Protein AF-A0A8T6LAH5-F1 (afdb_monomer_lite)

pLDDT: mean 86.18, std 16.71, range [42.53, 97.56]

Foldseek 3Di:
DDDPDDDDDDDDDDPDDDLPQVVLCVVVVVVVAEACDDQGPQAGHLACQLVPDDLVRLLCCQQCVQPDHDPPNRVNRPVRDNCSVVPPPSSSSSNSVSSNPRD

Structure (mmCIF, N/CA/C/O backbone):
data_AF-A0A8T6LAH5-F1
#
_entry.id   AF-A0A8T6LAH5-F1
#
loop_
_atom_site.group_PDB
_atom_site.id
_atom_site.type_symbol
_atom_site.label_atom_id
_atom_site.label_alt_id
_atom_site.label_comp_id
_atom_site.label_asym_id
_atom_site.label_entity_id
_atom_site.label_seq_id
_atom_site.pdbx_PDB_ins_code
_atom_site.Cartn_x
_atom_site.Cartn_y
_atom_site.Cartn_z
_atom_site.occupancy
_atom_site.B_iso_or_equiv
_atom_site.auth_seq_id
_atom_site.auth_comp_id
_atom_site.auth_asym_id
_atom_site.auth_atom_id
_atom_site.pdbx_PDB_model_num
ATOM 1 N N . GLY A 1 1 ? 7.182 -4.637 44.835 1.00 42.53 1 GLY A N 1
ATOM 2 C CA . GLY A 1 1 ? 6.111 -4.576 43.828 1.00 42.53 1 GLY A CA 1
ATOM 3 C C . GLY A 1 1 ? 6.738 -4.852 42.490 1.00 42.53 1 GLY A C 1
ATOM 4 O O . GLY A 1 1 ? 7.476 -4.006 42.013 1.00 42.53 1 GLY A O 1
ATOM 5 N N . GLY A 1 2 ? 6.580 -6.074 41.984 1.00 43.22 2 GLY A N 1
ATOM 6 C CA . GLY A 1 2 ? 7.179 -6.506 40.724 1.00 43.22 2 GLY A CA 1
ATOM 7 C C . GLY A 1 2 ? 6.279 -6.132 39.554 1.00 43.22 2 GLY A C 1
ATOM 8 O O . GLY A 1 2 ? 5.078 -6.385 39.597 1.00 43.22 2 GLY A O 1
ATOM 9 N N . VAL A 1 3 ? 6.867 -5.512 38.538 1.00 47.06 3 VAL A N 1
ATOM 10 C CA . VAL A 1 3 ? 6.236 -5.261 37.244 1.00 47.06 3 VAL A CA 1
ATOM 11 C C . VAL A 1 3 ? 6.038 -6.594 36.520 1.00 47.06 3 VAL A C 1
ATOM 13 O O . VAL A 1 3 ? 6.998 -7.315 36.257 1.00 47.06 3 VAL A O 1
ATOM 16 N N . VAL A 1 4 ? 4.788 -6.942 36.222 1.00 44.66 4 VAL A N 1
ATOM 17 C CA . VAL A 1 4 ? 4.463 -8.029 35.294 1.00 44.66 4 VAL A CA 1
ATOM 18 C C . VAL A 1 4 ? 4.597 -7.485 33.876 1.00 44.66 4 VAL A C 1
ATOM 20 O O . VAL A 1 4 ? 3.707 -6.814 33.364 1.00 44.66 4 VAL A O 1
ATOM 23 N N . ALA A 1 5 ? 5.749 -7.723 33.254 1.00 48.47 5 ALA A N 1
ATOM 24 C CA . ALA A 1 5 ? 5.887 -7.555 31.817 1.00 48.47 5 ALA A CA 1
ATOM 25 C C . ALA A 1 5 ? 5.145 -8.714 31.140 1.00 48.47 5 ALA A C 1
ATOM 27 O O . ALA A 1 5 ? 5.557 -9.870 31.246 1.00 48.47 5 ALA A O 1
ATOM 28 N N . SER A 1 6 ? 4.023 -8.408 30.491 1.00 50.28 6 SER A N 1
ATOM 29 C CA . SER A 1 6 ? 3.338 -9.340 29.598 1.00 50.28 6 SER A CA 1
ATOM 30 C C . SER A 1 6 ? 4.294 -9.750 28.481 1.00 50.28 6 SER A C 1
ATOM 32 O O . SER A 1 6 ? 4.843 -8.899 27.781 1.00 50.28 6 SER A O 1
ATOM 34 N N . ALA A 1 7 ? 4.513 -11.055 28.337 1.00 48.44 7 ALA A N 1
ATOM 35 C CA . ALA A 1 7 ? 5.284 -11.617 27.237 1.00 48.44 7 ALA A CA 1
ATOM 36 C C . ALA A 1 7 ? 4.596 -11.307 25.892 1.00 48.44 7 ALA A C 1
ATOM 38 O O . ALA A 1 7 ? 3.362 -11.341 25.830 1.00 48.44 7 ALA A O 1
ATOM 39 N N . PRO A 1 8 ? 5.349 -11.025 24.813 1.00 47.66 8 PRO A N 1
ATOM 40 C CA . PRO A 1 8 ? 4.753 -10.885 23.496 1.00 47.66 8 PRO A CA 1
ATOM 41 C C . PRO A 1 8 ? 4.199 -12.240 23.044 1.00 47.66 8 PRO A C 1
ATOM 43 O O . PRO A 1 8 ? 4.851 -13.276 23.193 1.00 47.66 8 PRO A O 1
ATOM 46 N N . ALA A 1 9 ? 2.983 -12.221 22.499 1.00 49.72 9 ALA A N 1
ATOM 47 C CA . ALA A 1 9 ? 2.408 -13.364 21.812 1.00 49.72 9 ALA A CA 1
ATOM 48 C C . ALA A 1 9 ? 3.325 -13.742 20.640 1.00 49.72 9 ALA A C 1
ATOM 50 O O . ALA A 1 9 ? 3.618 -12.920 19.773 1.00 49.72 9 ALA A O 1
ATOM 51 N N . THR A 1 10 ? 3.808 -14.979 20.641 1.00 43.53 10 THR A N 1
ATOM 52 C CA . THR A 1 10 ? 4.565 -15.565 19.537 1.00 43.53 10 THR A CA 1
ATOM 53 C C . THR A 1 10 ? 3.709 -15.560 18.268 1.00 43.53 10 THR A C 1
ATOM 55 O O . THR A 1 10 ? 2.581 -16.062 18.310 1.00 43.53 10 THR A O 1
ATOM 58 N N . PRO A 1 11 ? 4.202 -15.044 17.128 1.00 54.75 11 PRO A N 1
ATOM 59 C CA . PRO A 1 11 ? 3.475 -15.176 15.880 1.00 54.75 11 PRO A CA 1
ATOM 60 C C . PRO A 1 11 ? 3.489 -16.648 15.463 1.00 54.75 11 PRO A C 1
ATOM 62 O O . PRO A 1 11 ? 4.525 -17.316 15.468 1.00 54.75 11 PRO A O 1
ATOM 65 N N . VAL A 1 12 ? 2.307 -17.165 15.138 1.00 51.41 12 VAL A N 1
ATOM 66 C CA . VAL A 1 12 ? 2.126 -18.506 14.583 1.00 51.41 12 VAL A CA 1
ATOM 67 C C . VAL A 1 12 ? 2.778 -18.523 13.199 1.00 51.41 12 VAL A C 1
ATOM 69 O O . VAL A 1 12 ? 2.294 -17.878 12.272 1.00 51.41 12 VAL A O 1
ATOM 72 N N . LEU A 1 13 ? 3.903 -19.232 13.072 1.00 49.66 13 LEU A N 1
ATOM 73 C CA . LEU A 1 13 ? 4.623 -19.407 11.811 1.00 49.66 13 LEU A CA 1
ATOM 74 C C . LEU A 1 13 ? 3.809 -20.281 10.845 1.00 49.66 13 LEU A C 1
ATOM 76 O O . LEU A 1 13 ? 3.634 -21.480 11.069 1.00 49.66 13 LEU A O 1
ATOM 80 N N . GLY A 1 14 ? 3.365 -19.674 9.745 1.00 52.06 14 GLY A N 1
ATOM 81 C CA . GLY A 1 14 ? 3.114 -20.367 8.481 1.00 52.06 14 GLY A CA 1
ATOM 82 C C . GLY A 1 14 ? 4.415 -20.554 7.675 1.00 52.06 14 GLY A C 1
ATOM 83 O O . GLY A 1 14 ? 5.465 -20.055 8.075 1.00 52.06 14 GLY A O 1
ATOM 84 N N . PRO A 1 15 ? 4.381 -21.266 6.535 1.00 51.91 15 PRO A N 1
ATOM 85 C CA . PRO A 1 15 ? 5.571 -21.786 5.842 1.00 51.91 15 PRO A CA 1
ATOM 86 C C . PRO A 1 15 ? 6.442 -20.758 5.075 1.00 51.91 15 PRO A C 1
ATOM 88 O O . PRO A 1 15 ? 7.259 -21.158 4.249 1.00 51.91 15 PRO A O 1
ATOM 91 N N . THR A 1 16 ? 6.323 -19.455 5.332 1.00 56.41 16 THR A N 1
ATOM 92 C CA . THR A 1 16 ? 6.971 -18.387 4.541 1.00 56.41 16 THR A CA 1
ATOM 93 C C . THR A 1 16 ? 7.299 -17.187 5.423 1.00 56.41 16 THR A C 1
ATOM 95 O O . THR A 1 16 ? 6.377 -16.479 5.799 1.00 56.41 16 THR A O 1
ATOM 98 N N . GLY A 1 17 ? 8.592 -16.971 5.712 1.00 62.25 17 GLY A N 1
ATOM 99 C CA . GLY A 1 17 ? 9.183 -15.725 6.238 1.00 62.25 17 GLY A CA 1
ATOM 100 C C . GLY A 1 17 ? 8.524 -15.059 7.465 1.00 62.25 17 GLY A C 1
ATOM 101 O O . GLY A 1 17 ? 7.534 -15.536 8.014 1.00 62.25 17 GLY A O 1
ATOM 102 N N . PRO A 1 18 ? 9.075 -13.934 7.945 1.00 69.31 18 PRO A N 1
ATOM 103 C CA . PRO A 1 18 ? 8.334 -13.029 8.816 1.00 69.31 18 PRO A CA 1
ATOM 104 C C . PRO A 1 18 ? 7.138 -12.441 8.054 1.00 69.31 18 PRO A C 1
ATOM 106 O O . PRO A 1 18 ? 7.301 -11.976 6.923 1.00 69.31 18 PRO A O 1
ATOM 109 N N . LEU A 1 19 ? 5.960 -12.449 8.684 1.00 85.00 19 LEU A N 1
ATOM 110 C CA . LEU A 1 19 ? 4.740 -11.779 8.207 1.00 85.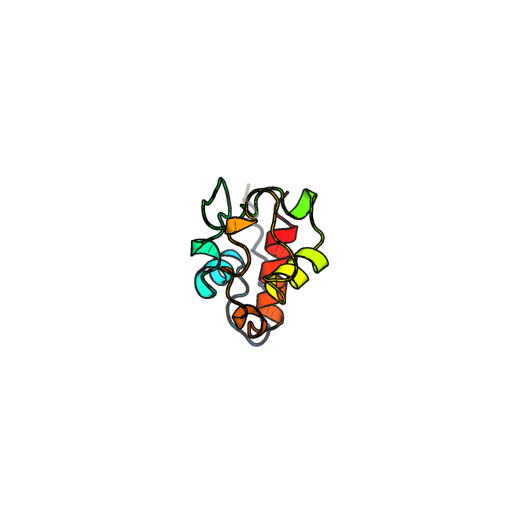00 19 LEU A CA 1
ATOM 111 C C . LEU A 1 19 ? 4.609 -10.364 8.791 1.00 85.00 19 LEU A C 1
ATOM 113 O O . LEU A 1 19 ? 3.498 -9.869 8.971 1.00 85.00 19 LEU A O 1
ATOM 117 N N . ASP A 1 20 ? 5.736 -9.740 9.140 1.00 92.94 20 ASP A N 1
ATOM 118 C CA . ASP A 1 20 ? 5.750 -8.349 9.574 1.00 92.94 20 ASP A CA 1
ATOM 119 C C . ASP A 1 20 ? 5.342 -7.452 8.391 1.00 92.94 20 ASP A C 1
ATOM 121 O O . ASP A 1 20 ? 6.020 -7.470 7.358 1.00 92.94 20 ASP A O 1
ATOM 125 N N . PRO A 1 21 ? 4.226 -6.708 8.475 1.0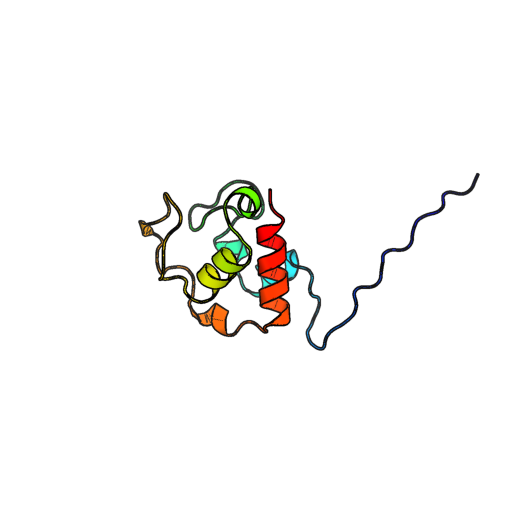0 91.12 21 PRO A N 1
ATOM 126 C CA . PRO A 1 21 ? 3.708 -6.003 7.310 1.00 91.12 21 PRO A CA 1
ATOM 127 C C . PRO A 1 21 ? 4.632 -4.898 6.796 1.00 91.12 21 PRO A C 1
ATOM 129 O O . PRO A 1 21 ? 4.706 -4.690 5.587 1.00 91.12 21 PRO A O 1
ATOM 132 N N . GLU A 1 22 ? 5.362 -4.209 7.674 1.00 90.94 22 GLU A N 1
ATOM 133 C CA . GLU A 1 22 ? 6.300 -3.156 7.271 1.00 90.94 22 GLU A CA 1
ATOM 134 C C . GLU A 1 22 ? 7.512 -3.746 6.536 1.00 90.94 22 GLU A C 1
ATOM 136 O O . GLU A 1 22 ? 7.954 -3.216 5.507 1.00 90.94 22 GLU A O 1
ATOM 141 N N . GLU A 1 23 ? 8.006 -4.896 7.004 1.00 94.19 23 GLU A N 1
ATOM 142 C CA . GLU A 1 23 ? 9.030 -5.661 6.296 1.00 94.19 23 GLU A CA 1
ATOM 143 C C . GLU A 1 23 ? 8.522 -6.126 4.925 1.00 94.19 23 GLU A C 1
ATOM 145 O O . GLU A 1 23 ? 9.234 -5.990 3.929 1.00 94.19 23 GLU A O 1
ATOM 150 N N . LEU A 1 24 ? 7.283 -6.622 4.840 1.00 95.12 24 LEU A N 1
ATOM 151 C CA . LEU A 1 24 ? 6.675 -7.054 3.579 1.00 95.12 24 LEU A CA 1
ATOM 152 C C . LEU A 1 24 ? 6.509 -5.897 2.584 1.00 95.12 24 LEU A C 1
ATOM 154 O O . LEU A 1 24 ? 6.847 -6.056 1.410 1.00 95.12 24 LEU A O 1
ATOM 158 N N . LEU A 1 25 ? 6.067 -4.720 3.037 1.00 94.81 25 LEU A N 1
ATOM 159 C CA . LEU A 1 25 ? 5.979 -3.516 2.202 1.00 94.81 25 LEU A CA 1
ATOM 160 C C . LEU A 1 25 ? 7.347 -3.091 1.654 1.00 94.81 25 LEU A C 1
ATOM 162 O O . LEU A 1 25 ? 7.440 -2.604 0.527 1.00 94.81 25 LEU A O 1
ATOM 166 N N . THR A 1 26 ? 8.412 -3.282 2.431 1.00 93.94 26 THR A N 1
ATOM 167 C CA . THR A 1 26 ? 9.782 -3.002 1.986 1.00 93.94 26 THR A CA 1
ATOM 168 C C . THR A 1 26 ? 10.279 -4.070 1.010 1.00 93.94 26 THR A C 1
ATOM 170 O O . THR A 1 26 ? 10.793 -3.742 -0.059 1.00 93.94 26 THR A O 1
ATOM 173 N N . ARG A 1 27 ? 10.082 -5.351 1.341 1.00 94.44 27 ARG A N 1
ATOM 174 C CA . ARG A 1 27 ? 10.510 -6.512 0.544 1.00 94.44 27 ARG A CA 1
ATOM 175 C C . ARG A 1 27 ? 9.887 -6.510 -0.849 1.00 94.44 27 ARG A C 1
ATOM 177 O O . ARG A 1 27 ? 10.578 -6.789 -1.824 1.00 94.44 27 ARG A O 1
ATOM 184 N N . HIS A 1 28 ? 8.605 -6.166 -0.935 1.00 95.06 28 HIS A N 1
ATOM 185 C CA . HIS A 1 28 ? 7.863 -6.063 -2.193 1.00 95.06 28 HIS A CA 1
ATOM 186 C C . HIS A 1 28 ? 7.932 -4.664 -2.813 1.00 95.06 28 HIS A C 1
ATOM 188 O O . HIS A 1 28 ? 7.245 -4.388 -3.790 1.00 95.06 28 HIS A O 1
ATOM 194 N N . THR A 1 29 ? 8.793 -3.778 -2.297 1.00 94.88 29 THR A N 1
ATOM 195 C CA . THR A 1 29 ? 9.054 -2.420 -2.817 1.00 94.88 29 THR A CA 1
ATOM 196 C C . THR A 1 29 ? 7.843 -1.477 -2.837 1.00 94.88 29 THR A C 1
ATOM 198 O O . THR A 1 29 ? 7.892 -0.398 -3.426 1.00 94.88 29 THR A O 1
ATOM 201 N N . CYS A 1 30 ? 6.769 -1.821 -2.126 1.00 96.06 30 CYS A N 1
ATOM 202 C CA . CYS A 1 30 ? 5.570 -0.998 -1.986 1.00 96.06 30 CYS A CA 1
ATOM 203 C C . CYS A 1 30 ? 5.908 0.379 -1.386 1.00 96.06 30 CYS A C 1
ATOM 205 O O . CYS A 1 30 ? 5.378 1.404 -1.819 1.00 96.06 30 CYS A O 1
ATOM 207 N N . ALA A 1 31 ? 6.839 0.402 -0.424 1.00 93.38 31 ALA A N 1
ATOM 208 C CA . ALA A 1 31 ? 7.284 1.606 0.280 1.00 93.38 31 ALA A CA 1
ATOM 209 C C . ALA A 1 31 ? 8.047 2.618 -0.603 1.00 93.38 31 ALA A C 1
ATOM 211 O O . ALA A 1 31 ? 8.291 3.744 -0.179 1.00 93.38 31 ALA A O 1
ATOM 212 N N . THR A 1 32 ? 8.431 2.249 -1.831 1.00 93.56 32 THR A N 1
ATOM 213 C CA . THR A 1 32 ? 9.059 3.183 -2.781 1.00 93.56 32 THR A CA 1
ATOM 214 C C . THR A 1 32 ? 8.048 4.165 -3.374 1.00 93.56 32 THR A C 1
ATOM 216 O O . THR A 1 32 ? 8.403 5.307 -3.663 1.00 93.56 32 THR A O 1
ATOM 219 N N . CYS A 1 33 ? 6.794 3.738 -3.543 1.00 96.19 33 CYS A N 1
ATOM 220 C CA . CYS A 1 33 ? 5.748 4.546 -4.170 1.00 96.19 33 CYS A CA 1
ATOM 221 C C . CYS A 1 33 ? 4.646 4.958 -3.196 1.00 96.19 33 CYS A C 1
ATOM 223 O O . CYS A 1 33 ? 4.010 5.983 -3.418 1.00 96.19 33 CYS A O 1
ATOM 225 N N . HIS A 1 34 ? 4.425 4.206 -2.121 1.00 96.62 34 HIS A N 1
ATOM 226 C CA . HIS A 1 34 ? 3.394 4.493 -1.130 1.00 96.62 34 HIS A CA 1
ATOM 227 C C . HIS A 1 34 ? 4.010 4.834 0.220 1.00 96.62 34 HIS A C 1
ATOM 229 O O . HIS A 1 34 ? 4.927 4.162 0.691 1.00 96.62 34 HIS A O 1
ATOM 235 N N . ALA A 1 35 ? 3.462 5.859 0.863 1.00 94.00 35 ALA A N 1
ATOM 236 C CA . ALA A 1 35 ? 3.850 6.235 2.211 1.00 94.00 35 ALA A CA 1
ATOM 237 C C . ALA A 1 35 ? 2.988 5.491 3.244 1.00 94.00 35 ALA A C 1
ATOM 239 O O . ALA A 1 35 ? 1.771 5.396 3.083 1.00 94.00 35 ALA A O 1
ATOM 240 N N . VAL A 1 36 ? 3.609 4.990 4.318 1.00 90.44 36 VAL A N 1
ATOM 241 C CA . VAL A 1 36 ? 2.875 4.453 5.483 1.00 90.44 36 VAL A CA 1
ATOM 242 C C . VAL A 1 36 ? 2.226 5.585 6.281 1.00 90.44 36 VAL A C 1
ATOM 244 O O . VAL A 1 36 ? 1.103 5.437 6.756 1.00 90.44 36 VAL A O 1
ATOM 247 N N . THR A 1 37 ? 2.920 6.721 6.382 1.00 87.31 37 THR A N 1
ATOM 248 C CA . THR A 1 37 ? 2.445 7.969 6.989 1.00 87.31 37 THR A CA 1
ATOM 249 C C . THR A 1 37 ? 2.837 9.155 6.111 1.00 87.31 37 THR A C 1
ATOM 251 O O . THR A 1 37 ? 3.863 9.122 5.428 1.00 87.31 37 THR A O 1
ATOM 254 N N . GLY A 1 38 ? 2.035 10.221 6.112 1.00 87.50 38 GLY A N 1
ATOM 255 C CA . GLY A 1 38 ? 2.300 11.393 5.272 1.00 87.50 38 GLY A CA 1
ATOM 256 C C . GLY A 1 38 ? 1.877 11.185 3.815 1.00 87.50 38 GLY A C 1
ATOM 257 O O . GLY A 1 38 ? 0.864 10.549 3.561 1.00 87.50 38 GLY A O 1
ATOM 258 N N . GLN A 1 39 ? 2.593 11.764 2.847 1.00 89.69 39 GLN A N 1
ATOM 259 C CA . GLN A 1 39 ? 2.216 11.760 1.423 1.00 89.69 39 GLN A CA 1
ATOM 260 C C . GLN A 1 39 ? 3.355 11.223 0.553 1.00 89.69 39 GLN A C 1
ATOM 262 O O . GLN A 1 39 ? 4.526 11.385 0.889 1.00 89.69 39 GLN A O 1
ATOM 267 N N . SER A 1 40 ? 3.007 10.634 -0.592 1.00 91.75 40 SER A N 1
ATOM 268 C CA . SER A 1 40 ? 3.954 10.225 -1.631 1.00 91.75 40 SER A CA 1
ATOM 269 C C . SER A 1 40 ? 3.502 10.754 -2.998 1.00 91.75 40 SER A C 1
ATOM 271 O O . SER A 1 40 ? 2.298 10.820 -3.250 1.00 91.75 40 SER A O 1
ATOM 273 N N . PRO A 1 41 ? 4.433 11.139 -3.892 1.00 90.56 41 PRO A N 1
ATOM 274 C CA . PRO A 1 41 ? 4.088 11.654 -5.216 1.00 90.56 41 PRO A CA 1
ATOM 275 C C . PRO A 1 41 ? 3.670 10.570 -6.221 1.00 90.56 41 PRO A C 1
ATOM 277 O O . PRO A 1 41 ? 3.091 10.907 -7.248 1.00 90.56 41 PRO A O 1
ATOM 280 N N . LEU A 1 42 ? 3.991 9.295 -5.972 1.00 93.62 42 LEU A N 1
ATOM 281 C CA . LEU A 1 42 ? 3.776 8.207 -6.940 1.00 93.62 42 LEU A CA 1
ATOM 282 C C . LEU A 1 42 ? 2.540 7.357 -6.641 1.00 93.62 42 LEU A C 1
ATOM 284 O O . LEU A 1 42 ? 1.976 6.756 -7.551 1.00 93.62 42 LEU A O 1
ATOM 288 N N . GLY A 1 43 ? 2.116 7.312 -5.383 1.00 93.00 43 GLY A N 1
ATOM 289 C CA . GLY A 1 43 ? 0.955 6.553 -4.949 1.00 93.00 43 GLY A CA 1
ATOM 290 C C . GLY A 1 43 ? 0.337 7.156 -3.690 1.00 93.00 43 GLY A C 1
ATOM 291 O O . GLY A 1 43 ? 1.020 7.851 -2.930 1.00 93.00 43 GLY A O 1
ATOM 292 N N . PRO A 1 44 ? -0.959 6.905 -3.449 1.00 94.69 44 PRO A N 1
ATOM 293 C CA . PRO A 1 44 ? -1.639 7.397 -2.263 1.00 94.69 44 PRO A CA 1
ATOM 294 C C . PRO A 1 44 ? -1.009 6.836 -0.987 1.00 94.69 44 PRO A C 1
ATOM 296 O O . PRO A 1 44 ? -0.541 5.698 -0.943 1.00 94.69 44 PRO A O 1
ATOM 299 N N . SER A 1 45 ? -1.041 7.637 0.072 1.00 95.19 45 SER A N 1
ATOM 300 C CA . SER A 1 45 ? -0.674 7.188 1.414 1.00 95.19 45 SER A CA 1
ATOM 301 C C . SER A 1 45 ? -1.641 6.133 1.929 1.00 95.19 45 SER A C 1
ATOM 303 O O . SER A 1 45 ? -2.848 6.241 1.692 1.00 95.19 45 SER A O 1
ATOM 305 N N . TYR A 1 46 ? -1.117 5.153 2.665 1.00 95.62 46 TYR A N 1
ATOM 306 C CA . TYR A 1 46 ? -1.935 4.159 3.356 1.00 95.62 46 TYR A CA 1
ATOM 307 C C . TYR A 1 46 ? -2.727 4.768 4.518 1.00 95.62 46 TYR A C 1
ATOM 309 O O . TYR A 1 46 ? -3.748 4.216 4.915 1.00 95.62 46 TYR A O 1
ATOM 317 N N . GLU A 1 47 ? -2.302 5.922 5.035 1.00 93.25 47 GLU A N 1
ATOM 318 C CA . GLU A 1 47 ? -2.997 6.644 6.099 1.00 93.25 47 GLU A CA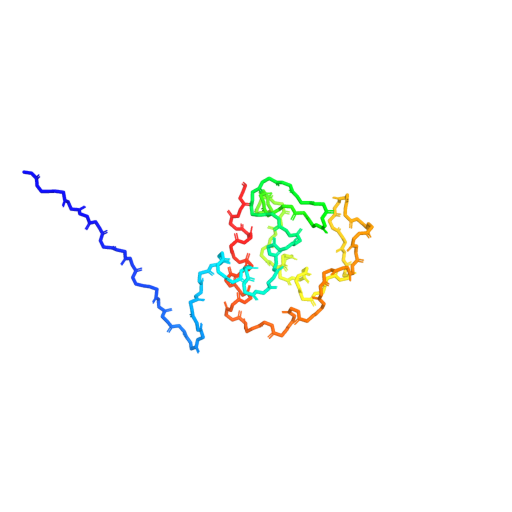 1
ATOM 319 C C . GLU A 1 47 ? -4.469 6.913 5.726 1.00 93.25 47 GLU A C 1
ATOM 321 O O . GLU A 1 47 ? -4.797 7.392 4.633 1.00 93.25 47 GLU A O 1
ATOM 326 N N . GLY A 1 48 ? -5.387 6.534 6.617 1.00 92.25 48 GLY A N 1
ATOM 327 C CA . GLY A 1 48 ? -6.826 6.655 6.391 1.00 92.25 48 GLY A CA 1
ATOM 328 C C . GLY A 1 48 ? -7.415 5.778 5.283 1.00 92.25 48 GLY A C 1
ATOM 329 O O . GLY A 1 48 ? -8.575 5.978 4.915 1.00 92.25 48 GLY A O 1
ATOM 330 N N . MET A 1 49 ? -6.671 4.835 4.690 1.00 93.88 49 MET A N 1
ATOM 331 C CA . MET A 1 49 ? -7.235 3.922 3.686 1.00 93.88 49 MET A CA 1
ATOM 332 C C . MET A 1 49 ? -8.276 2.975 4.280 1.00 93.88 49 MET A C 1
ATOM 334 O O . MET A 1 49 ? -9.331 2.803 3.681 1.00 93.88 49 MET A O 1
ATOM 338 N N . GLY A 1 50 ? -8.046 2.439 5.477 1.00 94.19 50 GLY A N 1
ATOM 339 C CA . GLY A 1 50 ? -8.982 1.556 6.181 1.00 94.19 50 GLY A CA 1
ATOM 340 C C . GLY A 1 50 ? -10.315 2.208 6.561 1.00 94.19 50 GLY A C 1
ATOM 341 O O . GLY A 1 50 ? -11.276 1.518 6.897 1.00 94.19 50 GLY A O 1
ATOM 342 N N . SER A 1 51 ? -10.389 3.540 6.499 1.00 95.31 51 SER A N 1
ATOM 343 C CA . SER A 1 51 ? -11.622 4.313 6.689 1.00 95.31 51 SER A CA 1
ATOM 344 C C . SER A 1 51 ? -12.413 4.505 5.383 1.00 95.31 51 SER A C 1
ATOM 346 O O . SER A 1 51 ? -13.575 4.905 5.426 1.00 95.31 51 SER A O 1
ATOM 348 N N . ARG A 1 52 ? -11.794 4.243 4.223 1.00 92.94 52 ARG A N 1
ATOM 349 C CA . ARG A 1 52 ? -12.334 4.518 2.878 1.00 92.94 52 ARG A CA 1
ATOM 350 C C . ARG A 1 52 ? -12.525 3.264 2.030 1.00 92.94 52 ARG A C 1
ATOM 352 O O . ARG A 1 52 ? -13.398 3.260 1.172 1.00 92.94 52 ARG A O 1
ATOM 359 N N . LEU A 1 53 ? -11.699 2.245 2.253 1.00 95.00 53 LEU A N 1
ATOM 360 C CA . LEU A 1 53 ? -11.625 1.029 1.455 1.00 95.00 53 LEU A CA 1
ATOM 361 C C . LEU A 1 53 ? -11.747 -0.205 2.343 1.00 95.00 53 LEU A C 1
ATOM 363 O O . LEU A 1 53 ? -11.231 -0.262 3.461 1.00 95.00 53 LEU A O 1
ATOM 367 N N . THR A 1 54 ? -12.394 -1.223 1.802 1.00 96.38 54 THR A N 1
ATOM 368 C CA . THR A 1 54 ? -12.421 -2.573 2.354 1.00 96.38 54 THR A CA 1
ATOM 369 C C . THR A 1 54 ? -11.142 -3.334 2.002 1.00 96.38 54 THR A C 1
ATOM 371 O O . THR A 1 54 ? -10.445 -3.026 1.031 1.00 96.38 54 THR A O 1
ATOM 374 N N . ALA A 1 55 ? -10.848 -4.392 2.763 1.00 96.94 55 ALA A N 1
ATOM 375 C CA . ALA A 1 55 ? -9.742 -5.299 2.455 1.00 96.94 55 ALA A CA 1
ATOM 376 C C . ALA A 1 55 ? -9.855 -5.897 1.036 1.00 96.94 55 ALA A C 1
ATOM 378 O O . ALA A 1 55 ? -8.844 -6.083 0.364 1.00 96.94 55 ALA A O 1
ATOM 379 N N . ASP A 1 56 ? -11.073 -6.151 0.552 1.00 97.31 56 ASP A N 1
ATOM 380 C CA . ASP A 1 56 ? -11.304 -6.708 -0.785 1.00 97.31 56 ASP A CA 1
ATOM 381 C C . ASP A 1 56 ? -11.004 -5.701 -1.902 1.00 97.31 56 ASP A C 1
ATOM 383 O O . ASP A 1 56 ? -10.405 -6.072 -2.913 1.00 97.31 56 ASP A O 1
ATOM 387 N N . GLU A 1 57 ? -11.338 -4.424 -1.709 1.00 96.12 57 GLU A N 1
ATOM 388 C CA . GLU A 1 57 ? -10.983 -3.347 -2.644 1.00 96.12 57 GLU A CA 1
ATOM 389 C C . GLU A 1 57 ? -9.467 -3.113 -2.685 1.00 96.12 57 GLU A C 1
ATOM 391 O O . GLU A 1 57 ? -8.890 -2.966 -3.766 1.00 96.12 57 GLU A O 1
ATOM 396 N N . ILE A 1 58 ? -8.796 -3.160 -1.527 1.00 96.19 58 ILE A N 1
ATOM 397 C CA . ILE A 1 58 ? -7.330 -3.071 -1.442 1.00 96.19 58 ILE A CA 1
ATOM 398 C C . ILE A 1 58 ? -6.689 -4.262 -2.163 1.00 96.19 58 ILE A C 1
ATOM 400 O O . ILE A 1 58 ? -5.797 -4.080 -2.992 1.00 96.19 58 ILE A O 1
ATOM 404 N N . ARG A 1 59 ? -7.165 -5.486 -1.902 1.00 97.06 59 ARG A N 1
ATOM 405 C CA . ARG A 1 59 ? -6.651 -6.696 -2.559 1.00 97.06 59 ARG A CA 1
ATOM 406 C C . ARG A 1 59 ? -6.844 -6.634 -4.069 1.00 97.06 59 ARG A C 1
ATOM 408 O O . ARG A 1 59 ? -5.915 -6.939 -4.809 1.00 97.06 59 ARG A O 1
ATOM 415 N N . THR A 1 60 ? -8.019 -6.202 -4.519 1.00 95.50 60 THR A N 1
ATOM 416 C CA . THR A 1 60 ? -8.312 -6.021 -5.945 1.00 95.50 60 THR A CA 1
ATOM 417 C C . THR A 1 60 ? -7.367 -5.004 -6.568 1.00 95.50 60 THR A C 1
ATOM 419 O O . THR A 1 60 ? -6.802 -5.289 -7.613 1.00 95.50 60 THR A O 1
ATOM 422 N N . SER A 1 61 ? -7.107 -3.879 -5.897 1.00 94.94 61 SER A N 1
ATOM 423 C CA . SER A 1 61 ? -6.165 -2.867 -6.386 1.00 94.94 61 SER A CA 1
ATOM 424 C C . SER A 1 61 ? -4.750 -3.431 -6.555 1.00 94.94 61 SER A C 1
ATOM 426 O O . SER A 1 61 ? -4.089 -3.115 -7.533 1.00 94.94 61 SER A O 1
ATOM 428 N N . ILE A 1 62 ? -4.285 -4.295 -5.644 1.00 95.50 62 ILE A N 1
ATOM 429 C CA . ILE A 1 62 ? -2.955 -4.927 -5.738 1.00 95.50 62 ILE A CA 1
ATOM 430 C C . ILE A 1 62 ? -2.889 -5.959 -6.876 1.00 95.50 62 ILE A C 1
ATOM 432 O O . ILE A 1 62 ? -1.871 -6.054 -7.563 1.00 95.50 62 ILE A O 1
ATOM 436 N N . LEU A 1 63 ? -3.957 -6.736 -7.070 1.00 95.44 63 LEU A N 1
ATOM 437 C CA . LEU A 1 63 ? -4.016 -7.805 -8.072 1.00 95.44 63 LEU A CA 1
ATOM 438 C C . LEU A 1 63 ? -4.325 -7.294 -9.487 1.00 95.44 63 LEU A C 1
ATOM 440 O O . LEU A 1 63 ? -3.851 -7.876 -10.461 1.00 95.44 63 LEU A O 1
ATOM 444 N N . ASP A 1 64 ? -5.096 -6.215 -9.595 1.00 94.94 64 ASP A N 1
ATOM 445 C CA . ASP A 1 64 ? -5.419 -5.507 -10.831 1.00 94.94 64 ASP A CA 1
ATOM 446 C C . ASP A 1 64 ? -5.137 -3.999 -10.670 1.00 94.94 64 ASP A C 1
ATOM 448 O O . ASP A 1 64 ? -6.058 -3.185 -10.533 1.00 94.94 64 ASP A O 1
ATOM 452 N N . PRO A 1 65 ? -3.851 -3.596 -10.705 1.00 92.00 65 PRO A N 1
ATOM 453 C CA . PRO A 1 65 ? -3.431 -2.200 -10.549 1.00 92.00 65 PRO A CA 1
ATOM 454 C C . PRO A 1 65 ? -3.934 -1.261 -11.652 1.00 92.00 65 PRO A C 1
ATOM 456 O O . PRO A 1 65 ? -3.737 -0.047 -11.570 1.00 92.00 65 PRO A O 1
ATOM 459 N N . THR A 1 66 ? -4.527 -1.807 -12.714 1.00 92.25 66 THR A N 1
ATOM 460 C CA . THR A 1 66 ? -5.035 -1.050 -13.861 1.00 92.25 66 THR A CA 1
ATOM 461 C C . THR A 1 66 ? -6.549 -0.875 -13.852 1.00 92.25 66 THR A C 1
ATOM 463 O O . THR A 1 66 ? -7.056 -0.092 -14.655 1.00 92.25 66 THR A O 1
ATOM 466 N N . ALA A 1 67 ? -7.269 -1.545 -12.944 1.00 90.94 67 ALA A N 1
ATOM 467 C CA . ALA A 1 67 ? -8.726 -1.468 -12.853 1.00 90.94 67 ALA A CA 1
ATOM 468 C C . ALA A 1 67 ? -9.231 -0.051 -12.546 1.00 90.94 67 ALA A C 1
ATOM 470 O O . ALA A 1 67 ? -10.253 0.383 -13.081 1.00 90.94 67 ALA A O 1
ATOM 471 N N . SER A 1 68 ? -8.524 0.673 -11.678 1.00 88.44 68 SER A N 1
ATOM 472 C CA . SER A 1 68 ? -8.891 2.025 -11.259 1.00 88.44 68 SER A CA 1
ATOM 473 C C . SER A 1 68 ? -7.712 2.751 -10.621 1.00 88.44 68 SER A C 1
ATOM 475 O O . SER A 1 68 ? -6.863 2.122 -9.992 1.00 88.44 68 SER A O 1
ATOM 477 N N . ALA A 1 69 ? -7.696 4.079 -10.724 1.00 89.94 69 ALA A N 1
ATOM 478 C CA . ALA A 1 69 ? -6.773 4.930 -9.980 1.00 89.94 69 ALA A CA 1
ATOM 479 C C . ALA A 1 69 ? -7.448 5.501 -8.728 1.00 89.94 69 ALA A C 1
ATOM 481 O O . ALA A 1 69 ? -8.657 5.736 -8.721 1.00 89.94 69 ALA A O 1
ATOM 482 N N . ALA A 1 70 ? -6.653 5.780 -7.695 1.00 91.00 70 ALA A N 1
ATOM 483 C CA . ALA A 1 70 ? -7.096 6.633 -6.598 1.00 91.00 70 ALA A CA 1
ATOM 484 C C . ALA A 1 70 ? -7.259 8.085 -7.082 1.00 91.00 70 ALA A C 1
ATOM 486 O O . ALA A 1 70 ? -6.528 8.529 -7.970 1.00 91.00 70 ALA A O 1
ATOM 487 N N . GLU A 1 71 ? -8.186 8.823 -6.468 1.00 89.50 71 GLU A N 1
ATOM 488 C CA . GLU A 1 71 ? -8.419 10.241 -6.768 1.00 89.50 71 GLU A CA 1
ATOM 489 C C . GLU A 1 71 ? -7.119 11.052 -6.644 1.00 89.50 71 GLU A C 1
ATOM 491 O O . GLU A 1 71 ? -6.417 10.972 -5.631 1.00 89.50 71 GLU A O 1
ATOM 496 N N . GLY A 1 72 ? -6.786 11.815 -7.687 1.00 92.69 72 GLY A N 1
ATOM 497 C CA . GLY A 1 72 ? -5.561 12.616 -7.763 1.00 92.69 72 GLY A CA 1
ATOM 498 C C . GLY A 1 72 ? -4.310 11.845 -8.205 1.00 92.69 72 GLY A C 1
ATOM 499 O O . GLY A 1 72 ? -3.243 12.447 -8.333 1.00 92.69 72 GLY A O 1
ATOM 500 N N . PHE A 1 73 ? -4.422 10.538 -8.461 1.00 94.38 73 PHE A N 1
ATOM 501 C CA . PHE A 1 73 ? -3.348 9.673 -8.962 1.00 94.38 73 PHE A CA 1
ATOM 502 C C . PHE A 1 73 ? -3.669 9.068 -10.338 1.00 94.38 73 PHE A C 1
ATOM 504 O O . PHE A 1 73 ? -3.030 8.108 -10.761 1.00 94.38 73 PHE A O 1
ATOM 511 N N . GLU A 1 74 ? -4.621 9.631 -11.083 1.00 94.44 74 GLU A N 1
ATOM 512 C CA . GLU A 1 74 ? -5.047 9.136 -12.399 1.00 94.44 74 GLU A CA 1
ATOM 513 C C . GLU A 1 74 ? -3.887 9.095 -13.403 1.00 94.44 74 GLU A C 1
ATOM 515 O O . GLU A 1 74 ? -3.776 8.161 -14.195 1.00 94.44 74 GLU A O 1
ATOM 520 N N . ALA A 1 75 ? -2.973 10.067 -13.328 1.00 94.69 75 ALA A N 1
ATOM 521 C CA . ALA A 1 75 ? -1.763 10.108 -14.152 1.00 94.69 75 ALA A CA 1
ATOM 522 C C . ALA A 1 75 ? -0.740 9.005 -13.809 1.00 94.69 75 ALA A C 1
ATOM 524 O O . ALA A 1 75 ? 0.166 8.754 -14.601 1.00 94.69 75 ALA A O 1
ATOM 525 N N . MET A 1 76 ? -0.880 8.360 -12.647 1.00 94.19 76 MET A N 1
ATOM 526 C CA . MET A 1 76 ? -0.021 7.270 -12.170 1.00 94.19 76 MET A CA 1
ATOM 527 C C . MET A 1 76 ? -0.642 5.885 -12.414 1.00 94.19 76 MET A C 1
ATOM 529 O O . MET A 1 76 ? -0.058 4.869 -12.030 1.00 94.19 76 MET A O 1
ATOM 533 N N . LEU A 1 77 ? -1.819 5.815 -13.050 1.00 92.81 77 LEU A N 1
ATOM 534 C CA . LEU A 1 77 ? -2.479 4.551 -13.367 1.00 92.81 77 LEU A CA 1
ATOM 535 C C . LEU A 1 77 ? -1.561 3.653 -14.208 1.00 92.81 77 LEU A C 1
ATOM 537 O O . LEU A 1 77 ? -0.977 4.085 -15.201 1.00 92.81 77 LEU A O 1
ATOM 541 N N . GLY A 1 78 ? -1.439 2.389 -13.804 1.00 89.62 78 GLY A N 1
ATOM 542 C CA . GLY A 1 78 ? -0.566 1.419 -14.465 1.00 89.62 78 GLY A CA 1
ATOM 543 C C . GLY A 1 78 ? 0.919 1.527 -14.107 1.00 89.62 78 GLY A C 1
ATOM 544 O O . GLY A 1 78 ? 1.699 0.701 -14.578 1.00 89.62 78 GLY A O 1
ATOM 545 N N . LEU A 1 79 ? 1.330 2.478 -13.254 1.00 92.94 79 LEU A N 1
ATOM 546 C CA . LEU A 1 79 ? 2.688 2.481 -12.698 1.00 92.94 79 LEU A CA 1
ATOM 547 C C . LEU A 1 79 ? 2.879 1.411 -11.626 1.00 92.94 79 LEU A C 1
ATOM 549 O O . LEU A 1 79 ? 4.002 0.946 -11.439 1.00 92.94 79 LEU A O 1
ATOM 553 N N . MET A 1 80 ? 1.808 1.020 -10.926 1.00 95.12 80 MET A N 1
ATOM 554 C CA . MET A 1 80 ? 1.882 -0.051 -9.940 1.00 95.12 80 MET A CA 1
ATOM 555 C C . MET A 1 80 ? 2.112 -1.397 -10.657 1.00 95.12 80 MET A C 1
ATOM 557 O O . MET A 1 80 ? 1.280 -1.794 -11.477 1.00 95.12 80 MET A O 1
ATOM 561 N N . PRO A 1 81 ? 3.235 -2.098 -10.397 1.00 93.38 81 PRO A N 1
ATOM 562 C CA . PRO A 1 81 ? 3.583 -3.300 -11.149 1.00 93.38 81 PRO A CA 1
ATOM 563 C C . PRO A 1 81 ? 2.542 -4.431 -11.032 1.00 93.38 81 PRO A C 1
ATOM 565 O O . PRO A 1 81 ? 2.212 -4.842 -9.923 1.00 93.38 81 PRO A O 1
ATOM 568 N N . PRO A 1 82 ? 2.099 -5.057 -12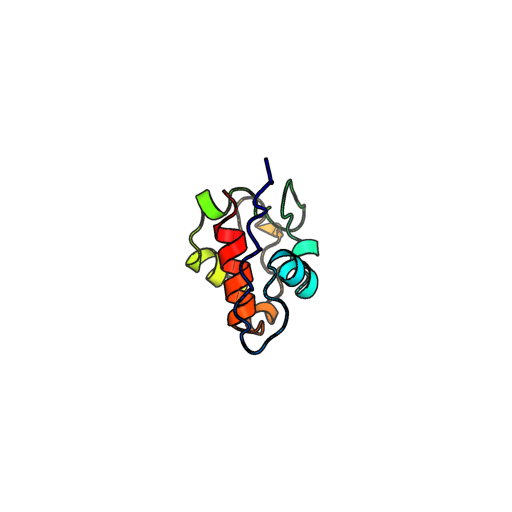.140 1.00 92.12 82 PRO A N 1
ATOM 569 C CA . PRO A 1 82 ? 1.149 -6.178 -12.092 1.00 92.12 82 PRO A CA 1
ATOM 570 C C . PRO A 1 82 ? 1.765 -7.475 -11.536 1.00 92.12 82 PRO A C 1
ATOM 572 O O . PRO A 1 82 ? 1.065 -8.455 -11.292 1.00 92.12 82 PRO A O 1
ATOM 575 N N . ILE A 1 83 ? 3.086 -7.502 -11.316 1.00 92.19 83 ILE A N 1
ATOM 576 C CA . ILE A 1 83 ? 3.798 -8.666 -10.769 1.00 92.19 83 ILE A CA 1
ATOM 577 C C . ILE A 1 83 ? 3.382 -9.003 -9.333 1.00 92.19 83 ILE A C 1
ATOM 579 O O . ILE A 1 83 ? 3.676 -10.107 -8.876 1.00 92.19 83 ILE A O 1
ATOM 583 N N . PHE A 1 84 ? 2.697 -8.093 -8.633 1.00 91.69 84 PHE A N 1
ATOM 584 C CA . PHE A 1 84 ? 2.253 -8.305 -7.256 1.00 91.69 84 PHE A CA 1
ATOM 585 C C . PHE A 1 84 ? 1.199 -9.410 -7.113 1.00 91.69 84 PHE A C 1
ATOM 587 O O . PHE A 1 84 ? 1.059 -9.974 -6.031 1.00 91.69 84 PHE A O 1
ATOM 594 N N . GLY A 1 85 ? 0.559 -9.834 -8.209 1.00 90.00 85 GLY A N 1
ATOM 595 C CA . GLY A 1 85 ? -0.235 -11.068 -8.238 1.00 90.00 85 GLY A CA 1
ATOM 596 C C . GLY A 1 85 ? 0.562 -12.347 -7.944 1.00 90.00 85 GLY A C 1
ATOM 597 O O . GLY A 1 85 ? -0.031 -13.376 -7.636 1.00 90.00 85 GLY A O 1
ATOM 598 N N . ASN A 1 86 ? 1.898 -12.289 -7.997 1.00 93.25 86 ASN A N 1
ATOM 599 C CA . ASN A 1 86 ? 2.782 -13.411 -7.671 1.00 93.25 86 ASN A CA 1
ATOM 600 C C . ASN A 1 86 ? 3.250 -13.414 -6.205 1.00 93.25 86 ASN A C 1
ATOM 602 O O . ASN A 1 86 ? 3.994 -14.317 -5.815 1.00 93.25 86 ASN A O 1
ATOM 606 N N . ILE A 1 87 ? 2.863 -12.416 -5.398 1.00 93.31 87 ILE A N 1
ATOM 607 C CA . ILE A 1 87 ? 3.162 -12.403 -3.960 1.00 93.31 87 ILE A CA 1
ATOM 608 C C . ILE A 1 87 ? 2.512 -13.643 -3.320 1.00 93.31 87 ILE A C 1
ATOM 610 O O . ILE A 1 87 ? 1.346 -13.934 -3.606 1.00 93.31 87 ILE A O 1
ATOM 614 N N . PRO A 1 88 ? 3.217 -14.389 -2.444 1.00 94.81 88 PRO A N 1
ATOM 615 C CA . PRO A 1 88 ? 2.622 -15.512 -1.730 1.00 94.81 88 PRO A CA 1
ATOM 616 C C . PRO A 1 88 ? 1.342 -15.091 -1.003 1.00 94.81 88 PRO A C 1
ATOM 618 O O . PRO A 1 88 ? 1.328 -14.074 -0.316 1.00 94.81 88 PRO A O 1
ATOM 621 N N .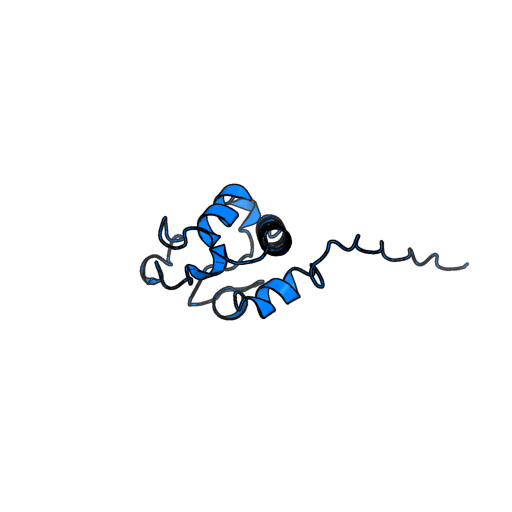 ALA A 1 89 ? 0.276 -15.888 -1.104 1.00 94.12 89 ALA A N 1
ATOM 622 C CA . ALA A 1 89 ? -1.052 -15.498 -0.617 1.00 94.12 89 ALA A CA 1
ATOM 623 C C . ALA A 1 89 ? -1.069 -15.042 0.856 1.00 94.12 89 ALA A C 1
ATOM 625 O O . ALA A 1 89 ? -1.757 -14.085 1.194 1.00 94.12 89 ALA A O 1
ATOM 626 N N . ALA A 1 90 ? -0.279 -15.689 1.722 1.00 93.81 90 ALA A N 1
ATOM 627 C CA . ALA A 1 90 ? -0.161 -15.302 3.128 1.00 93.81 90 ALA A CA 1
ATOM 628 C C . ALA A 1 90 ? 0.501 -13.923 3.321 1.00 93.81 90 ALA A C 1
ATOM 630 O O . ALA A 1 90 ? 0.093 -13.166 4.196 1.00 93.81 90 ALA A O 1
ATOM 631 N N . GLU A 1 91 ? 1.498 -13.587 2.498 1.00 95.75 91 GLU A N 1
ATOM 632 C CA . GLU A 1 91 ? 2.164 -12.281 2.535 1.00 95.75 91 GLU A CA 1
ATOM 633 C C . GLU A 1 91 ? 1.261 -11.186 1.961 1.00 95.75 91 GLU A C 1
ATOM 635 O O . GLU A 1 91 ? 1.138 -10.118 2.558 1.00 95.75 91 GLU A O 1
ATOM 640 N N . LEU A 1 92 ? 0.574 -11.465 0.847 1.00 96.19 92 LEU A N 1
ATOM 641 C CA . LEU A 1 92 ? -0.401 -10.540 0.268 1.00 96.19 92 LEU A CA 1
ATOM 642 C C . LEU A 1 92 ? -1.503 -10.216 1.279 1.00 96.19 92 LEU A C 1
ATOM 644 O O . LEU A 1 92 ? -1.848 -9.052 1.460 1.00 96.19 92 LEU A O 1
ATOM 648 N N . GLU A 1 93 ? -2.028 -11.230 1.965 1.00 96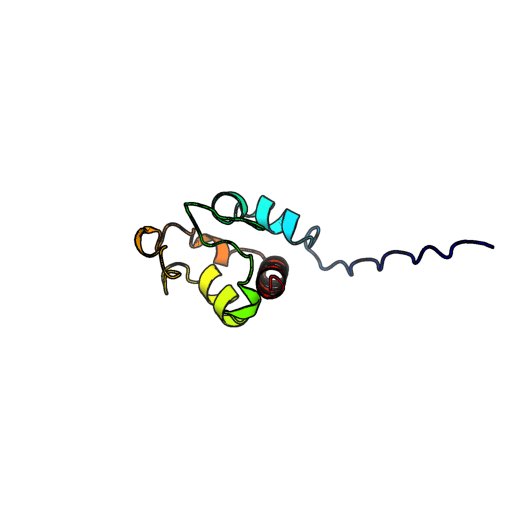.12 93 GLU A N 1
ATOM 649 C CA . GLU A 1 93 ? -3.070 -11.023 2.963 1.00 96.12 93 GLU A CA 1
ATOM 650 C C . GLU A 1 93 ? -2.570 -10.192 4.149 1.00 96.12 93 GLU A C 1
ATOM 652 O O . GLU A 1 93 ? -3.270 -9.286 4.593 1.00 96.12 93 GLU A O 1
ATOM 657 N N . ALA A 1 94 ? -1.343 -10.427 4.624 1.00 96.88 94 ALA A N 1
ATOM 658 C CA . ALA A 1 94 ? -0.747 -9.611 5.680 1.00 96.88 94 ALA A CA 1
ATOM 659 C C . ALA A 1 94 ? -0.610 -8.131 5.264 1.00 96.88 94 ALA A C 1
ATOM 661 O O . ALA A 1 94 ? -0.950 -7.243 6.047 1.00 96.88 94 ALA A O 1
ATOM 662 N N . ILE A 1 95 ? -0.189 -7.861 4.021 1.00 96.56 95 ILE A N 1
ATOM 663 C CA . ILE A 1 95 ? -0.115 -6.500 3.461 1.00 96.56 95 ILE A CA 1
ATOM 664 C C . ILE A 1 95 ? -1.507 -5.860 3.388 1.00 96.56 95 ILE A C 1
ATOM 666 O O . ILE A 1 95 ? -1.694 -4.730 3.839 1.00 96.56 95 ILE A O 1
ATOM 670 N N . VAL A 1 96 ? -2.495 -6.576 2.845 1.00 97.31 96 VAL A N 1
ATOM 671 C CA . VAL A 1 96 ? -3.875 -6.085 2.698 1.00 97.31 96 VAL A CA 1
ATOM 672 C C . VAL A 1 96 ? -4.470 -5.719 4.055 1.00 97.31 96 VAL A C 1
ATOM 674 O O . VAL A 1 96 ? -5.016 -4.627 4.210 1.00 97.31 96 VAL A O 1
ATOM 677 N N . GLN A 1 97 ? -4.343 -6.605 5.045 1.00 97.56 97 GLN A N 1
ATOM 678 C CA . GLN A 1 97 ? -4.883 -6.373 6.384 1.00 97.56 97 GLN A CA 1
ATOM 679 C C . GLN A 1 97 ? -4.193 -5.205 7.084 1.00 97.56 97 GLN A C 1
ATOM 681 O O . GLN A 1 97 ? -4.855 -4.422 7.764 1.00 97.56 97 GLN A O 1
ATOM 686 N N . PHE A 1 98 ? -2.886 -5.037 6.877 1.00 96.81 98 PHE A N 1
ATOM 687 C CA . PHE A 1 98 ? -2.172 -3.872 7.383 1.00 96.81 98 PHE A CA 1
ATOM 688 C C . PHE A 1 98 ? -2.724 -2.573 6.793 1.00 96.81 98 PHE A C 1
ATOM 690 O O . PHE A 1 98 ? -3.138 -1.703 7.555 1.00 96.81 98 PHE A O 1
ATOM 697 N N . ILE A 1 99 ? -2.831 -2.459 5.465 1.00 96.62 99 ILE A N 1
ATOM 698 C CA . ILE A 1 99 ? -3.377 -1.257 4.808 1.00 96.62 99 ILE A CA 1
ATOM 699 C C . ILE A 1 99 ? -4.821 -0.990 5.264 1.00 96.62 99 ILE A C 1
ATOM 701 O O . ILE A 1 99 ? -5.171 0.144 5.586 1.00 96.62 99 ILE A O 1
ATOM 705 N N . ALA A 1 100 ? -5.650 -2.033 5.366 1.00 96.69 100 ALA A N 1
ATOM 706 C CA . ALA A 1 100 ? -7.029 -1.926 5.845 1.00 96.69 100 ALA A CA 1
ATOM 707 C C . ALA A 1 100 ? -7.131 -1.508 7.326 1.00 96.69 100 ALA A C 1
ATOM 709 O O . ALA A 1 100 ? -8.179 -1.035 7.769 1.00 96.69 100 ALA A O 1
ATOM 710 N N . SER A 1 101 ? -6.060 -1.670 8.107 1.00 96.12 101 SER A N 1
ATOM 711 C CA . SER A 1 101 ? -5.999 -1.230 9.503 1.00 96.12 101 SER A CA 1
ATOM 712 C C . SER A 1 101 ? -5.596 0.242 9.673 1.00 96.12 101 SER A C 1
ATOM 714 O O . SER A 1 101 ? -5.834 0.809 10.741 1.00 96.12 101 SER A O 1
ATOM 716 N N . GLN A 1 102 ? -5.068 0.887 8.624 1.00 94.69 102 GLN A N 1
ATOM 717 C CA . GLN A 1 102 ? -4.642 2.289 8.649 1.00 94.69 102 GLN A CA 1
ATOM 718 C C . GLN A 1 102 ? -5.855 3.229 8.569 1.00 94.69 102 GLN A C 1
ATOM 720 O O . GLN A 1 102 ? -6.403 3.461 7.489 1.00 94.69 102 GLN A O 1
ATOM 725 N N . ARG A 1 103 ? -6.298 3.760 9.711 1.00 87.19 103 ARG A N 1
ATOM 726 C CA . ARG A 1 103 ? -7.525 4.572 9.819 1.00 87.19 103 ARG A CA 1
ATOM 727 C C . ARG A 1 103 ? -7.318 6.071 9.831 1.00 87.19 103 ARG A C 1
ATOM 729 O O . ARG A 1 103 ? -6.239 6.515 10.268 1.00 87.19 103 ARG A O 1
#

Sequence (103 aa):
GGVVASAPATPVLGPTGPLDPEELLTRHTCATCHAVTGQSPLGPSYEGMGSRLTADEIRTSILDPTASAAEGFEAMLGLMPPIFGNIPAAELEAIVQFIASQR

Radius of gyration: 15.73 Å; chains: 1; bounding box: 23×34×58 Å

Secondary structure (DSSP, 8-state):
-----PPPPPP---SSS---HHHHHHHTTGGGT--SSS--SSS--STTGGGT--HHHHHHHHH-TTS-PPTT-GGGTT-S-GGGGGS-HHHHHHHHHHHHH--